Protein AF-D3IBY7-F1 (afdb_monomer_lite)

Sequence (145 aa):
MDKNFLKLIPLSLLAILIASSCAKKDSPSQTNNSVRNRVYASEAEEAKALLLSVEELRQMPKEIRIKRAAALALKNYAFYKDSVFYLNISKEDAKKLGVDEDLYEEITQEIKETNKQIKECNAKGEKVIIDTTEVDNINCKKKHG

Radius of gyration: 16.76 Å; chains: 1; bounding box: 33×29×54 Å

pLDDT: mean 71.95, std 22.12, range [27.05, 94.56]

Structure (mmCIF, N/CA/C/O backbone):
data_AF-D3IBY7-F1
#
_entry.id   AF-D3IBY7-F1
#
loop_
_atom_site.group_PDB
_atom_site.id
_atom_site.type_symbol
_atom_site.label_atom_id
_atom_site.label_alt_id
_atom_site.label_comp_id
_atom_site.label_asym_id
_atom_site.label_entity_id
_atom_site.label_seq_id
_atom_site.pdbx_PDB_ins_code
_atom_site.Cartn_x
_atom_site.Cartn_y
_atom_site.Cartn_z
_atom_site.occupancy
_atom_site.B_iso_or_equiv
_atom_site.auth_seq_id
_atom_site.auth_comp_id
_atom_site.auth_asym_id
_atom_site.auth_atom_id
_atom_site.pdbx_PDB_model_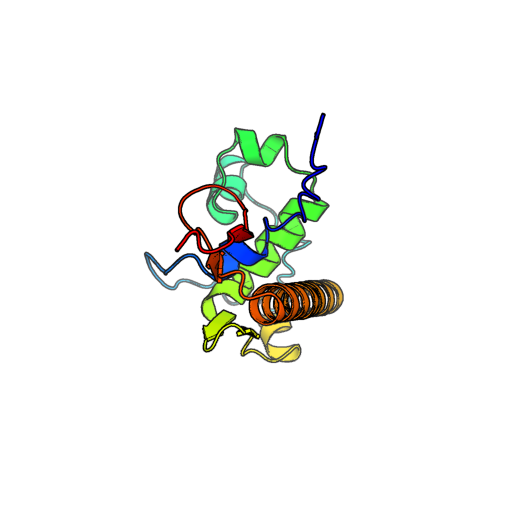num
ATOM 1 N N . MET A 1 1 ? 19.075 -0.317 31.583 1.00 35.56 1 MET A N 1
ATOM 2 C CA . MET A 1 1 ? 17.906 -1.209 31.435 1.00 35.56 1 MET A CA 1
ATOM 3 C C . MET A 1 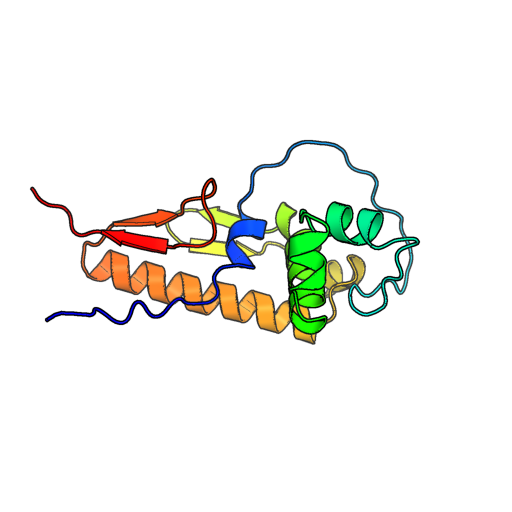1 ? 16.728 -0.264 31.573 1.00 35.56 1 MET A C 1
ATOM 5 O O . MET A 1 1 ? 16.701 0.439 32.564 1.00 35.56 1 MET A O 1
ATOM 9 N N . ASP A 1 2 ? 15.981 0.066 30.525 1.00 27.09 2 ASP A N 1
ATOM 10 C CA . ASP A 1 2 ? 15.317 -0.849 29.600 1.00 27.09 2 ASP A CA 1
ATOM 11 C C . ASP A 1 2 ? 15.545 -0.456 28.139 1.00 27.09 2 ASP A C 1
ATOM 13 O O . ASP A 1 2 ? 15.188 0.630 27.686 1.00 27.09 2 ASP A O 1
ATOM 17 N N . LYS A 1 3 ? 16.167 -1.362 27.380 1.00 28.98 3 LYS A N 1
ATOM 18 C CA . LYS A 1 3 ? 16.159 -1.284 25.921 1.00 28.98 3 LYS A CA 1
ATOM 19 C C . LYS A 1 3 ? 14.801 -1.817 25.497 1.00 28.98 3 LYS A C 1
ATOM 21 O O . LYS A 1 3 ? 14.666 -3.009 25.230 1.00 28.98 3 LYS A O 1
ATOM 26 N N . ASN A 1 4 ? 13.794 -0.948 25.513 1.00 31.66 4 ASN A N 1
ATOM 27 C CA . ASN A 1 4 ? 12.530 -1.237 24.860 1.00 31.66 4 ASN A CA 1
ATOM 28 C C . ASN A 1 4 ? 12.874 -1.493 23.397 1.00 31.66 4 ASN A C 1
ATOM 30 O O . ASN A 1 4 ? 13.189 -0.565 22.655 1.00 31.66 4 ASN A O 1
ATOM 34 N N . PHE A 1 5 ? 12.907 -2.772 23.028 1.00 31.14 5 PHE A N 1
ATOM 35 C CA . PHE A 1 5 ? 12.899 -3.221 21.650 1.00 31.14 5 PHE A CA 1
ATOM 36 C C . PHE A 1 5 ? 11.630 -2.633 21.038 1.00 31.14 5 PHE A C 1
ATOM 38 O O . PHE A 1 5 ? 10.554 -3.229 21.104 1.00 31.14 5 PHE A O 1
ATOM 45 N N . LEU A 1 6 ? 11.752 -1.416 20.502 1.00 29.58 6 LEU A N 1
ATOM 46 C CA . LEU A 1 6 ? 10.832 -0.902 19.516 1.00 29.58 6 LEU A CA 1
ATOM 47 C C . LEU A 1 6 ? 10.815 -1.969 18.434 1.00 29.58 6 LEU A C 1
ATOM 49 O O . LEU A 1 6 ? 11.788 -2.149 17.701 1.00 29.58 6 LEU A O 1
ATOM 53 N N . LYS A 1 7 ? 9.722 -2.726 18.374 1.00 27.05 7 LYS A N 1
ATOM 54 C CA . LYS A 1 7 ? 9.353 -3.393 17.139 1.00 27.05 7 LYS A CA 1
ATOM 55 C C . LYS A 1 7 ? 9.127 -2.255 16.149 1.00 27.05 7 LYS A C 1
ATOM 57 O O . LYS A 1 7 ? 8.042 -1.686 16.116 1.00 27.05 7 LYS A O 1
ATOM 62 N N . LEU A 1 8 ? 10.185 -1.872 15.431 1.00 32.66 8 LEU A N 1
ATOM 63 C CA . LEU A 1 8 ? 10.093 -1.116 14.191 1.00 32.66 8 LEU A CA 1
ATOM 64 C C . LEU A 1 8 ? 9.265 -2.000 13.263 1.00 32.66 8 LEU A C 1
ATOM 66 O O . LEU A 1 8 ? 9.767 -2.931 12.637 1.00 32.66 8 LEU A O 1
ATOM 70 N N . ILE A 1 9 ? 7.958 -1.789 13.281 1.00 39.12 9 ILE A N 1
ATOM 71 C CA . ILE A 1 9 ? 7.087 -2.334 12.257 1.00 39.12 9 ILE A CA 1
ATOM 72 C C . ILE A 1 9 ? 7.469 -1.548 11.003 1.00 39.12 9 ILE A C 1
ATOM 74 O O . ILE A 1 9 ? 7.531 -0.321 11.093 1.00 39.12 9 ILE A O 1
ATOM 78 N N . PRO A 1 10 ? 7.801 -2.203 9.878 1.00 39.41 10 PRO A N 1
ATOM 79 C CA . PRO A 1 10 ? 8.175 -1.518 8.649 1.00 39.41 10 PRO A CA 1
ATOM 80 C C . PRO A 1 10 ? 6.942 -0.778 8.109 1.00 39.41 10 PRO A C 1
ATOM 82 O O . PRO A 1 10 ? 6.207 -1.272 7.267 1.00 39.41 10 PRO A O 1
ATOM 85 N N . LEU A 1 11 ? 6.698 0.410 8.660 1.00 49.25 11 LEU A N 1
ATOM 86 C CA . LEU A 1 11 ? 5.567 1.305 8.415 1.00 49.25 11 LEU A CA 1
ATOM 87 C C . LEU A 1 11 ? 5.744 2.134 7.131 1.00 49.25 11 LEU A C 1
ATOM 89 O O . LEU A 1 11 ? 4.924 3.006 6.836 1.00 49.25 11 LEU A O 1
ATOM 93 N N . SER A 1 12 ? 6.780 1.824 6.345 1.00 53.66 12 SER A N 1
ATOM 94 C CA . SER A 1 12 ? 7.234 2.598 5.185 1.00 53.66 12 SER A CA 1
ATOM 95 C C . SER A 1 12 ? 6.260 2.638 4.012 1.00 53.66 12 SER A C 1
ATOM 97 O O . SER A 1 12 ? 6.404 3.478 3.124 1.00 53.66 12 SER A O 1
ATOM 99 N N . LEU A 1 13 ? 5.247 1.767 3.996 1.00 55.59 13 LEU A N 1
ATOM 100 C CA . LEU A 1 13 ? 4.223 1.726 2.948 1.00 55.59 13 LEU A CA 1
ATOM 101 C C . LEU A 1 13 ? 2.963 2.507 3.323 1.00 55.59 13 LEU A C 1
ATOM 103 O O . LEU A 1 13 ? 2.325 3.103 2.456 1.00 55.59 13 LEU A O 1
ATOM 107 N N . LEU A 1 14 ? 2.623 2.569 4.610 1.00 58.22 14 LEU A N 1
ATOM 108 C CA . LEU A 1 14 ? 1.404 3.230 5.063 1.00 58.22 14 LEU A CA 1
ATOM 109 C C . LEU A 1 14 ? 1.566 4.753 5.122 1.00 58.22 14 LEU A C 1
ATOM 111 O O . LEU A 1 14 ? 0.632 5.474 4.788 1.00 58.22 14 LEU A O 1
ATOM 115 N N . ALA A 1 15 ? 2.759 5.256 5.458 1.00 59.44 15 ALA A N 1
ATOM 116 C CA . ALA A 1 15 ? 3.056 6.692 5.426 1.00 59.44 15 ALA A CA 1
ATOM 117 C C . ALA A 1 15 ? 2.835 7.298 4.024 1.00 59.44 15 ALA A C 1
ATOM 119 O O . ALA A 1 15 ? 2.330 8.414 3.875 1.00 59.44 15 ALA A O 1
ATOM 120 N N . ILE A 1 16 ? 3.126 6.519 2.979 1.00 62.56 16 ILE A N 1
ATOM 121 C CA . ILE A 1 16 ? 2.933 6.905 1.577 1.00 62.56 16 ILE A CA 1
ATOM 122 C C . ILE A 1 16 ? 1.459 7.157 1.263 1.00 62.56 16 ILE A C 1
ATOM 124 O O . ILE A 1 16 ? 1.143 8.109 0.545 1.00 62.56 16 ILE A O 1
ATOM 128 N N . LEU A 1 17 ? 0.567 6.333 1.818 1.00 60.50 17 LEU A N 1
ATOM 129 C CA . LEU A 1 17 ? -0.875 6.424 1.605 1.00 60.50 17 LEU A CA 1
ATOM 130 C C . LEU A 1 17 ? -1.489 7.704 2.197 1.00 60.50 17 LEU A C 1
ATOM 132 O O . LEU A 1 17 ? -2.576 8.097 1.793 1.00 60.50 17 LEU A O 1
ATOM 136 N N . ILE A 1 18 ? -0.798 8.369 3.128 1.00 56.22 18 ILE A N 1
ATOM 137 C CA . ILE A 1 18 ? -1.336 9.488 3.923 1.00 56.22 18 ILE A CA 1
ATOM 138 C C . ILE A 1 18 ? -0.735 10.833 3.494 1.00 56.22 18 ILE A C 1
ATOM 140 O O . ILE A 1 18 ? -1.280 11.889 3.814 1.00 56.22 18 ILE A O 1
ATOM 144 N N . ALA A 1 19 ? 0.374 10.831 2.747 1.00 49.28 19 ALA A N 1
ATOM 145 C CA . ALA A 1 19 ? 1.032 12.057 2.308 1.00 49.28 19 ALA A CA 1
ATOM 146 C C . ALA A 1 19 ? 0.099 12.902 1.412 1.00 49.28 19 ALA A C 1
ATOM 148 O O . ALA A 1 19 ? -0.102 12.596 0.242 1.00 49.28 19 ALA A O 1
ATOM 149 N N . SER A 1 20 ? -0.475 13.981 1.940 1.00 39.47 20 SER A N 1
ATOM 150 C CA . SER A 1 20 ? -1.383 14.872 1.204 1.00 39.47 20 SER A CA 1
ATOM 151 C C . SER A 1 20 ? -0.794 15.346 -0.139 1.00 39.47 20 SER A C 1
ATOM 153 O O . SER A 1 20 ? 0.399 15.617 -0.272 1.00 39.47 20 SER A O 1
ATOM 155 N N . SER A 1 21 ? -1.646 15.376 -1.163 1.00 36.69 21 SER A N 1
ATOM 156 C CA . SER A 1 21 ? -1.325 15.600 -2.575 1.00 36.69 21 SER A CA 1
ATOM 157 C C . SER A 1 21 ? -0.776 17.006 -2.858 1.00 36.69 21 SER A C 1
ATOM 159 O O . SER A 1 21 ? -1.503 17.989 -2.722 1.00 36.69 21 SER A O 1
ATOM 161 N N . CYS A 1 22 ? 0.426 17.079 -3.438 1.00 29.69 22 CYS A N 1
ATOM 162 C CA . CYS A 1 22 ? 0.810 18.163 -4.340 1.00 29.69 22 CYS A CA 1
ATOM 163 C C . CYS A 1 22 ? 1.063 17.607 -5.754 1.00 29.69 22 CYS A C 1
ATOM 165 O O . CYS A 1 22 ? 1.981 16.824 -5.969 1.00 29.69 22 CYS A O 1
ATOM 167 N N . ALA A 1 23 ? 0.256 18.118 -6.690 1.00 34.28 23 ALA A N 1
ATOM 168 C CA . ALA A 1 23 ? 0.428 18.198 -8.144 1.00 34.28 23 ALA A CA 1
ATOM 169 C C . ALA A 1 23 ? 0.095 16.995 -9.067 1.00 34.28 23 ALA A C 1
ATOM 171 O O . ALA A 1 23 ? 0.792 15.992 -9.136 1.00 34.28 23 ALA A O 1
ATOM 172 N N . LYS A 1 24 ? -0.934 17.292 -9.882 1.00 32.91 24 LYS A N 1
ATOM 173 C CA . LYS A 1 24 ? -1.221 16.994 -11.301 1.00 32.91 24 LYS A CA 1
ATOM 174 C C . LYS A 1 24 ? -1.308 15.537 -11.775 1.00 32.91 24 LYS A C 1
ATOM 176 O O . LYS A 1 24 ? -0.346 14.783 -11.824 1.00 32.91 24 LYS A O 1
ATOM 181 N N . LYS A 1 25 ? -2.531 15.235 -12.227 1.00 43.00 25 LYS A N 1
ATOM 182 C CA . LYS A 1 25 ? -2.941 14.080 -13.019 1.00 43.00 25 LYS A CA 1
ATOM 183 C C . LYS A 1 25 ? -2.256 14.128 -14.381 1.00 43.00 25 LYS A C 1
ATOM 185 O O . LYS A 1 25 ? -2.581 15.010 -15.159 1.00 43.00 25 LYS A O 1
ATOM 190 N N . ASP A 1 26 ? -1.416 13.143 -14.648 1.00 36.41 26 ASP A N 1
ATOM 191 C CA . ASP A 1 26 ? -1.276 12.530 -15.966 1.00 36.41 26 ASP A CA 1
ATOM 192 C C . ASP A 1 26 ? -0.958 11.054 -15.717 1.00 36.41 26 ASP A C 1
ATOM 194 O O . ASP A 1 26 ? 0.142 10.687 -15.308 1.00 36.41 26 ASP A O 1
ATOM 198 N N . SER A 1 27 ? -1.968 10.197 -15.859 1.00 42.62 27 SER A N 1
ATOM 199 C CA . SER A 1 27 ? -1.796 8.746 -15.784 1.00 42.62 27 SER A CA 1
ATOM 200 C C . SER A 1 27 ? -1.863 8.205 -17.208 1.00 42.62 27 SER A C 1
ATOM 202 O O . SER A 1 27 ? -2.937 8.267 -17.809 1.00 42.62 27 SER A O 1
ATOM 204 N N . PRO A 1 28 ? -0.761 7.695 -17.784 1.00 38.25 28 PRO A N 1
ATOM 205 C CA . PRO A 1 28 ? -0.831 7.045 -19.081 1.00 38.25 28 PRO A CA 1
ATOM 206 C C . PRO A 1 28 ? -1.681 5.775 -18.961 1.00 38.25 28 PRO A C 1
ATOM 208 O O . PRO A 1 28 ? -1.394 4.885 -18.158 1.00 38.25 28 PRO A O 1
ATOM 211 N N . SER A 1 29 ? -2.745 5.697 -19.763 1.00 42.00 29 SER A N 1
ATOM 212 C CA . SER A 1 29 ? -3.523 4.475 -19.931 1.00 42.00 29 SER A CA 1
ATOM 213 C C . SER A 1 29 ? -2.693 3.469 -20.726 1.00 42.00 29 SER A C 1
ATOM 215 O O . SER A 1 29 ? -2.457 3.670 -21.917 1.00 42.00 29 SER A O 1
ATOM 217 N N . GLN A 1 30 ? -2.272 2.376 -20.101 1.00 43.34 30 GLN A N 1
ATOM 218 C CA . GLN A 1 30 ? -1.810 1.195 -20.823 1.00 43.34 30 GLN A CA 1
ATOM 219 C C . GLN A 1 30 ? -2.371 -0.048 -20.148 1.00 43.34 30 GLN A C 1
ATOM 221 O O . GLN A 1 30 ? -2.085 -0.341 -18.996 1.00 43.34 30 GLN A O 1
ATOM 226 N N . THR A 1 31 ? -3.198 -0.783 -20.877 1.00 44.44 31 THR A N 1
ATOM 227 C CA . THR A 1 31 ? -3.650 -2.121 -20.507 1.00 44.44 31 THR A CA 1
ATOM 228 C C . THR A 1 31 ? -2.440 -3.062 -20.503 1.00 44.44 31 THR A C 1
ATOM 230 O O . THR A 1 31 ? -1.851 -3.281 -21.559 1.00 44.44 31 THR A O 1
ATOM 233 N N . ASN A 1 32 ? -2.100 -3.593 -19.317 1.00 55.81 32 ASN A N 1
ATOM 234 C CA . ASN A 1 32 ? -0.960 -4.470 -18.960 1.00 55.81 32 ASN A CA 1
ATOM 235 C C . ASN A 1 32 ? 0.299 -3.765 -18.408 1.00 55.81 32 ASN A C 1
ATOM 237 O O . ASN A 1 32 ? 1.419 -4.063 -18.812 1.00 55.81 32 ASN A O 1
ATOM 241 N N . ASN A 1 33 ? 0.139 -2.861 -17.443 1.00 75.69 33 ASN A N 1
ATOM 242 C CA . ASN A 1 33 ? 1.219 -2.069 -16.842 1.00 75.69 33 ASN A CA 1
ATOM 243 C C . ASN A 1 33 ? 1.433 -2.368 -15.342 1.00 75.69 33 ASN A C 1
ATOM 245 O O . ASN A 1 33 ? 1.456 -1.444 -14.524 1.00 75.69 33 ASN A O 1
ATOM 249 N N . SER A 1 34 ? 1.614 -3.649 -14.980 1.00 88.31 34 SER A N 1
ATOM 250 C CA . SER A 1 34 ? 1.961 -4.036 -13.599 1.00 88.31 34 SER A CA 1
ATOM 251 C C . SER A 1 34 ? 3.160 -3.231 -13.088 1.00 88.31 34 SER A C 1
ATOM 253 O O . SER A 1 34 ? 4.176 -3.092 -13.778 1.00 88.31 34 SER A O 1
ATOM 255 N N . VAL A 1 35 ? 3.068 -2.738 -11.851 1.00 89.31 35 VAL A N 1
ATOM 256 C CA . VAL A 1 35 ? 4.165 -2.045 -11.161 1.00 89.31 35 VAL A CA 1
ATOM 257 C C . VAL A 1 35 ? 5.423 -2.911 -11.053 1.00 89.31 35 VAL A C 1
ATOM 259 O O . VAL A 1 35 ? 6.524 -2.367 -11.025 1.00 89.31 35 VAL A O 1
ATOM 262 N N . ARG A 1 36 ? 5.287 -4.246 -11.062 1.00 90.50 36 ARG A N 1
ATOM 263 C CA . ARG A 1 36 ? 6.403 -5.206 -11.022 1.00 90.50 36 ARG A CA 1
ATOM 264 C C . ARG A 1 36 ? 7.238 -5.193 -12.305 1.00 90.50 36 ARG A C 1
ATOM 266 O O . ARG A 1 36 ? 8.436 -5.474 -12.255 1.00 90.50 36 ARG A O 1
ATOM 273 N N . ASN A 1 37 ? 6.614 -4.840 -13.427 1.00 88.50 37 ASN A N 1
ATOM 274 C CA . ASN A 1 37 ? 7.215 -4.875 -14.760 1.00 88.50 37 ASN A CA 1
ATOM 275 C C . ASN A 1 37 ? 7.558 -3.479 -15.298 1.00 88.50 37 ASN A C 1
ATOM 277 O O . ASN A 1 37 ? 7.929 -3.353 -16.464 1.00 88.50 37 ASN A O 1
ATOM 281 N N . ARG A 1 38 ? 7.428 -2.424 -14.482 1.00 86.06 38 ARG A N 1
ATOM 282 C CA . ARG A 1 38 ? 7.807 -1.072 -14.905 1.00 86.06 38 ARG A CA 1
ATOM 283 C C . ARG A 1 38 ? 9.307 -1.001 -15.163 1.00 86.06 38 ARG A C 1
ATOM 285 O O . ARG A 1 38 ? 10.115 -1.374 -14.316 1.00 86.06 38 ARG A O 1
ATOM 292 N N . VAL A 1 39 ? 9.649 -0.484 -16.336 1.00 86.94 39 VAL A N 1
ATOM 293 C CA . VAL A 1 39 ? 11.017 -0.171 -16.739 1.00 86.94 39 VAL A CA 1
ATOM 294 C C . VAL A 1 39 ? 11.130 1.345 -16.800 1.00 86.94 39 VAL A C 1
ATOM 296 O O . VAL A 1 39 ? 10.317 1.996 -17.451 1.00 86.94 39 VAL A O 1
ATOM 299 N N . TYR A 1 40 ? 12.123 1.890 -16.106 1.00 87.50 40 TYR A N 1
ATOM 300 C CA . TYR A 1 40 ? 12.439 3.316 -16.106 1.00 87.50 40 TYR A CA 1
ATOM 301 C C . TYR A 1 40 ? 13.648 3.566 -17.008 1.00 87.50 40 TYR A C 1
ATOM 303 O O . TYR A 1 40 ? 14.516 2.699 -17.126 1.00 87.50 40 TYR A O 1
ATOM 311 N N . ALA A 1 41 ? 13.735 4.742 -17.631 1.00 88.44 41 ALA A N 1
ATOM 312 C CA . ALA A 1 41 ? 14.864 5.075 -18.497 1.00 88.44 41 ALA A CA 1
ATOM 313 C C . ALA A 1 41 ? 16.152 5.348 -17.699 1.00 88.44 41 ALA A C 1
ATOM 315 O 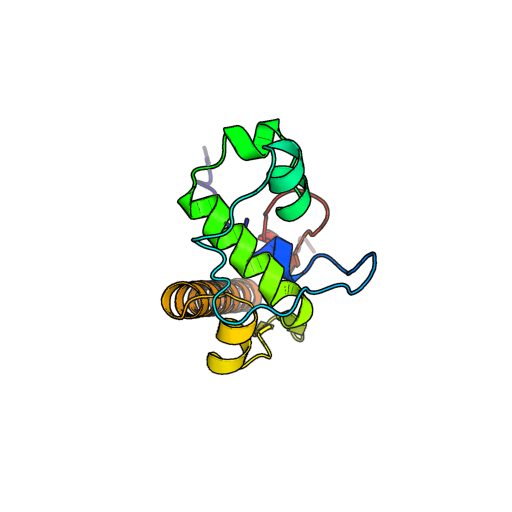O . ALA A 1 41 ? 17.247 5.304 -18.256 1.00 88.44 41 ALA A O 1
ATOM 316 N N . SER A 1 42 ? 16.038 5.640 -16.397 1.00 93.00 42 SER A N 1
ATOM 317 C CA . SER A 1 42 ? 17.177 5.859 -15.499 1.00 93.00 42 SER A CA 1
ATOM 318 C C . SER A 1 42 ? 16.817 5.638 -14.024 1.00 93.00 42 SER A C 1
ATOM 320 O O . SER A 1 42 ? 15.649 5.722 -13.643 1.00 93.00 42 SER A O 1
ATOM 322 N N . GLU A 1 43 ? 17.833 5.455 -13.172 1.00 92.31 43 GLU A N 1
ATOM 323 C CA . GLU A 1 43 ? 17.664 5.415 -11.707 1.00 92.31 43 GLU A CA 1
ATOM 324 C C . GLU A 1 43 ? 17.052 6.713 -11.157 1.00 92.31 43 GLU A C 1
ATOM 326 O O . GLU A 1 43 ? 16.271 6.683 -10.212 1.00 92.31 43 GLU A O 1
ATOM 331 N N . ALA A 1 44 ? 17.370 7.865 -11.758 1.00 92.12 44 ALA A N 1
ATOM 332 C CA . ALA A 1 44 ? 16.810 9.152 -11.348 1.00 92.12 44 ALA A CA 1
ATOM 333 C C . ALA A 1 44 ? 15.299 9.236 -11.617 1.00 92.12 44 ALA A C 1
ATOM 335 O O . ALA A 1 44 ? 14.551 9.802 -10.819 1.00 92.12 44 ALA A O 1
ATOM 336 N N . GLU A 1 45 ? 14.844 8.659 -12.730 1.00 91.25 45 GLU A N 1
ATOM 337 C CA . GLU A 1 45 ? 13.423 8.583 -13.061 1.00 91.25 45 GLU A CA 1
ATOM 338 C C . GLU A 1 45 ? 12.680 7.622 -12.126 1.00 91.25 45 GLU A C 1
ATOM 340 O O . GLU A 1 45 ? 11.617 7.976 -11.615 1.00 91.25 45 GLU A O 1
ATOM 345 N N . GLU A 1 46 ? 13.261 6.453 -11.839 1.00 90.12 46 GLU A N 1
ATOM 346 C CA . GLU A 1 46 ? 12.701 5.500 -10.875 1.00 90.12 46 GLU A CA 1
ATOM 347 C C . GLU A 1 46 ? 12.605 6.115 -9.470 1.00 90.12 46 GLU A C 1
ATOM 349 O O . GLU A 1 46 ? 11.543 6.073 -8.848 1.00 90.12 46 GLU A O 1
ATOM 354 N N . ALA A 1 47 ? 13.677 6.748 -8.985 1.00 84.94 47 ALA A N 1
ATOM 355 C CA . ALA A 1 47 ? 13.707 7.394 -7.674 1.00 84.94 47 ALA A CA 1
ATOM 356 C C . ALA A 1 47 ? 12.618 8.471 -7.564 1.00 84.94 47 ALA A C 1
ATOM 358 O O . ALA A 1 47 ? 11.845 8.492 -6.605 1.00 84.94 47 ALA A O 1
ATOM 359 N N . LYS A 1 48 ? 12.476 9.306 -8.602 1.00 85.75 48 LYS A N 1
ATOM 360 C CA . LYS A 1 48 ? 11.412 10.312 -8.678 1.00 85.75 48 LYS A CA 1
ATOM 361 C C . LYS A 1 48 ? 10.020 9.676 -8.659 1.00 85.75 48 LYS A C 1
ATOM 363 O O . LYS A 1 48 ? 9.154 10.155 -7.930 1.00 85.75 48 LYS A O 1
ATOM 368 N N . ALA A 1 49 ? 9.799 8.612 -9.432 1.00 86.06 49 ALA A N 1
ATOM 369 C CA . ALA A 1 49 ? 8.519 7.908 -9.475 1.00 86.06 49 ALA A CA 1
ATOM 370 C C . ALA A 1 49 ? 8.154 7.274 -8.124 1.00 86.06 49 ALA A C 1
ATOM 372 O O . ALA A 1 49 ? 6.974 7.199 -7.787 1.00 86.06 49 ALA A O 1
ATOM 373 N N . LEU A 1 50 ? 9.155 6.857 -7.344 1.00 85.19 50 LEU A N 1
ATOM 374 C CA . LEU A 1 50 ? 8.983 6.260 -6.021 1.00 85.19 50 LEU A CA 1
ATOM 375 C C . LEU A 1 50 ? 9.029 7.269 -4.866 1.00 85.19 50 LEU A C 1
ATOM 377 O O . LEU A 1 50 ? 8.929 6.856 -3.709 1.00 85.19 50 LEU A O 1
ATOM 381 N N . LEU A 1 51 ? 9.143 8.571 -5.150 1.00 86.06 51 LEU A N 1
ATOM 382 C CA . LEU A 1 51 ? 9.334 9.619 -4.141 1.00 86.06 51 LEU A CA 1
ATOM 383 C C . LEU A 1 51 ? 10.505 9.285 -3.199 1.00 86.06 51 LEU A C 1
ATOM 385 O O . LEU A 1 51 ? 10.337 9.210 -1.981 1.00 86.06 51 LEU A O 1
ATOM 389 N N . LEU A 1 52 ? 11.664 9.007 -3.793 1.00 82.94 52 LEU A N 1
ATOM 390 C CA . LEU A 1 52 ? 12.930 8.691 -3.135 1.00 82.94 52 LEU A CA 1
ATOM 391 C C . LEU A 1 52 ? 14.058 9.537 -3.737 1.00 82.94 52 LEU A C 1
ATOM 393 O O . LEU A 1 52 ? 13.978 10.003 -4.876 1.00 82.94 52 LEU A O 1
ATOM 397 N N . SER A 1 53 ? 15.147 9.679 -2.993 1.00 84.81 53 SER A N 1
ATOM 398 C CA . SER A 1 53 ? 16.453 10.003 -3.559 1.00 84.81 53 SER A CA 1
ATOM 399 C C . SER A 1 53 ? 17.048 8.792 -4.289 1.00 84.81 53 SER A C 1
ATO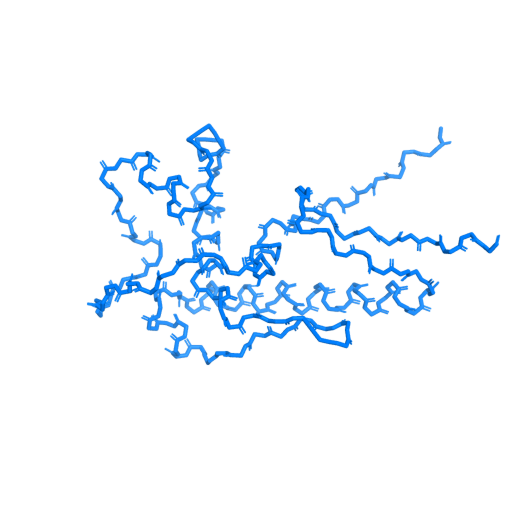M 401 O O . SER A 1 53 ? 16.681 7.641 -4.047 1.00 84.81 53 SER A O 1
ATOM 403 N N . VAL A 1 54 ? 18.006 9.041 -5.187 1.00 89.31 54 VAL A N 1
ATOM 404 C CA . VAL A 1 54 ? 18.736 7.964 -5.884 1.00 89.31 54 VAL A CA 1
ATOM 405 C C . VAL A 1 54 ? 19.508 7.084 -4.895 1.00 89.31 54 VAL A C 1
ATOM 407 O O . VAL A 1 54 ? 19.600 5.877 -5.093 1.00 89.31 54 VAL A O 1
ATOM 410 N N . GLU A 1 55 ? 20.023 7.667 -3.811 1.00 89.75 55 GLU A N 1
ATOM 411 C CA . GLU A 1 55 ? 20.742 6.920 -2.776 1.00 89.75 55 GLU A CA 1
ATOM 412 C C . GLU A 1 55 ? 19.807 5.964 -2.023 1.00 89.75 55 GLU A C 1
ATOM 414 O O . GLU A 1 55 ? 20.098 4.774 -1.917 1.00 89.75 55 GLU A O 1
ATOM 419 N N . GLU A 1 56 ? 18.635 6.441 -1.588 1.00 83.81 56 GLU A N 1
ATOM 420 C CA . GLU A 1 56 ? 17.621 5.585 -0.956 1.00 83.81 56 GLU A CA 1
ATOM 421 C C . GLU A 1 56 ? 17.140 4.484 -1.905 1.00 83.81 56 GLU A C 1
ATOM 423 O O . GLU A 1 56 ? 16.959 3.342 -1.484 1.00 83.81 56 GLU A O 1
ATOM 428 N N . LEU A 1 57 ? 16.968 4.800 -3.195 1.00 85.44 57 LEU A N 1
ATOM 429 C CA . LEU A 1 57 ? 16.587 3.819 -4.207 1.00 85.44 57 LEU A CA 1
ATOM 430 C C . LEU A 1 57 ? 17.613 2.681 -4.307 1.00 85.44 57 LEU A C 1
ATOM 432 O O . LEU A 1 57 ? 17.225 1.513 -4.338 1.00 85.44 57 LEU A O 1
ATOM 436 N N . ARG A 1 58 ? 18.911 3.007 -4.347 1.00 88.44 58 ARG A N 1
ATOM 437 C CA . ARG A 1 58 ? 20.002 2.024 -4.472 1.00 88.44 58 ARG A CA 1
ATOM 438 C C . ARG A 1 58 ? 20.114 1.101 -3.266 1.00 88.44 58 ARG A C 1
ATOM 440 O O . ARG A 1 58 ? 20.473 -0.063 -3.421 1.00 88.44 58 ARG A O 1
ATOM 447 N N . GLN A 1 59 ? 19.791 1.608 -2.081 1.00 90.00 59 GLN A N 1
ATOM 448 C CA . GLN A 1 59 ? 19.784 0.827 -0.845 1.00 90.00 59 GLN A CA 1
ATOM 449 C C . GLN A 1 59 ? 18.500 -0.006 -0.681 1.00 90.00 59 GLN A C 1
ATOM 451 O O . GLN A 1 59 ? 18.439 -0.882 0.183 1.00 90.00 59 GLN A O 1
ATOM 456 N N . MET A 1 60 ? 17.475 0.233 -1.507 1.00 83.12 60 MET A N 1
ATOM 457 C CA . MET A 1 60 ? 16.172 -0.415 -1.395 1.00 83.12 60 MET A CA 1
ATOM 458 C C . MET A 1 60 ? 16.075 -1.688 -2.262 1.00 83.12 60 MET A C 1
ATOM 460 O O . MET A 1 60 ? 16.169 -1.622 -3.496 1.00 83.12 60 MET A O 1
ATOM 464 N N . PRO A 1 61 ? 15.793 -2.863 -1.661 1.00 88.62 61 PRO A N 1
ATOM 465 C CA . PRO A 1 61 ? 15.551 -4.094 -2.412 1.00 88.62 61 PRO A CA 1
ATOM 466 C C . PRO A 1 61 ? 14.412 -3.938 -3.423 1.00 88.62 61 PRO A C 1
ATOM 468 O O . PRO A 1 61 ? 13.458 -3.187 -3.199 1.00 88.62 61 PRO A O 1
ATOM 471 N N . LYS A 1 62 ? 14.489 -4.666 -4.542 1.00 88.00 62 LYS A N 1
ATOM 472 C CA . LYS A 1 62 ? 13.504 -4.571 -5.633 1.00 88.00 62 LYS A CA 1
ATOM 473 C C . LYS A 1 62 ? 12.082 -4.849 -5.144 1.00 88.00 62 LYS A C 1
ATOM 475 O O . LYS A 1 62 ? 11.149 -4.159 -5.537 1.00 88.00 62 LYS A O 1
ATOM 480 N N . GLU A 1 63 ? 11.920 -5.811 -4.250 1.00 86.50 63 GLU A N 1
ATOM 481 C CA . GLU A 1 63 ? 10.640 -6.208 -3.668 1.00 86.50 63 GLU A CA 1
ATOM 482 C C . GLU A 1 63 ? 10.007 -5.049 -2.888 1.00 86.50 63 GLU A C 1
ATOM 484 O O . GLU A 1 63 ? 8.814 -4.785 -3.028 1.00 86.50 63 GLU A O 1
ATOM 489 N N . ILE A 1 64 ? 10.811 -4.299 -2.130 1.00 84.19 64 ILE A N 1
ATOM 490 C CA . ILE A 1 64 ? 10.345 -3.125 -1.382 1.00 84.19 64 ILE A CA 1
ATOM 491 C C . ILE A 1 64 ? 9.990 -1.981 -2.339 1.00 84.19 64 ILE A C 1
ATOM 493 O O . ILE A 1 64 ? 8.964 -1.328 -2.154 1.00 84.19 64 ILE A O 1
ATOM 497 N N . ARG A 1 65 ? 10.765 -1.789 -3.415 1.00 86.88 65 ARG A N 1
ATOM 498 C CA . ARG A 1 65 ? 10.451 -0.814 -4.476 1.00 86.88 65 ARG A CA 1
ATOM 499 C C . ARG A 1 65 ? 9.116 -1.116 -5.163 1.00 86.88 65 ARG A C 1
ATOM 501 O O . ARG A 1 65 ? 8.329 -0.201 -5.392 1.00 86.88 65 ARG A O 1
ATOM 508 N N . ILE A 1 66 ? 8.823 -2.391 -5.430 1.00 90.31 66 ILE A N 1
ATOM 509 C CA . ILE A 1 66 ? 7.548 -2.835 -6.019 1.00 90.31 66 ILE A CA 1
ATOM 510 C C . ILE A 1 66 ? 6.377 -2.529 -5.080 1.00 90.31 66 ILE A C 1
ATOM 512 O O . ILE A 1 66 ? 5.382 -1.946 -5.515 1.00 90.31 66 ILE A O 1
ATOM 516 N N . LYS A 1 67 ? 6.499 -2.862 -3.789 1.00 87.25 67 LYS A N 1
ATOM 517 C CA . LYS A 1 67 ? 5.458 -2.538 -2.801 1.00 87.25 67 LYS A CA 1
ATOM 518 C C . LYS A 1 67 ? 5.249 -1.032 -2.675 1.00 87.25 67 LYS A C 1
ATOM 520 O O . LYS A 1 67 ? 4.114 -0.566 -2.653 1.00 87.25 67 LYS A O 1
ATOM 525 N N . ARG A 1 68 ? 6.339 -0.259 -2.676 1.00 87.38 68 ARG A N 1
ATOM 526 C CA . ARG A 1 68 ? 6.304 1.208 -2.656 1.00 87.38 68 ARG A CA 1
ATOM 527 C C . ARG A 1 68 ? 5.568 1.773 -3.870 1.00 87.38 68 ARG A C 1
ATOM 529 O O . ARG A 1 68 ? 4.719 2.647 -3.714 1.00 87.38 68 ARG A O 1
ATOM 536 N N . ALA A 1 69 ? 5.832 1.238 -5.061 1.00 90.00 69 ALA A N 1
ATOM 537 C CA . ALA A 1 69 ? 5.123 1.608 -6.283 1.00 90.00 69 ALA A CA 1
ATOM 538 C C . ALA A 1 69 ? 3.619 1.294 -6.203 1.00 90.00 69 ALA A C 1
ATOM 540 O O . ALA A 1 69 ? 2.798 2.118 -6.606 1.00 90.00 69 ALA A O 1
ATOM 541 N N . ALA A 1 70 ? 3.254 0.127 -5.661 1.00 90.81 70 ALA A N 1
ATOM 542 C CA . ALA A 1 70 ? 1.860 -0.256 -5.453 1.00 90.81 70 ALA A CA 1
ATOM 543 C C . ALA A 1 70 ? 1.155 0.671 -4.448 1.00 90.81 70 ALA A C 1
ATOM 545 O O . ALA A 1 70 ? 0.078 1.188 -4.743 1.00 90.81 70 ALA A O 1
ATOM 546 N N . ALA A 1 71 ? 1.785 0.968 -3.308 1.00 88.19 71 ALA A N 1
ATOM 547 C CA . ALA A 1 71 ? 1.258 1.916 -2.328 1.00 88.19 71 ALA A CA 1
ATOM 548 C C . ALA A 1 71 ? 1.068 3.316 -2.942 1.00 88.19 71 ALA A C 1
ATOM 550 O O . ALA A 1 71 ? 0.019 3.932 -2.770 1.00 88.19 71 ALA A O 1
ATOM 551 N N . LEU A 1 72 ? 2.027 3.798 -3.739 1.00 87.44 72 LEU A N 1
ATOM 552 C CA . LEU A 1 72 ? 1.907 5.075 -4.453 1.00 87.44 72 LEU A CA 1
ATOM 553 C C . LEU A 1 72 ? 0.754 5.089 -5.461 1.00 87.44 72 LEU A C 1
ATOM 555 O O . LEU A 1 72 ? 0.058 6.098 -5.568 1.00 87.44 72 LEU A O 1
ATOM 559 N N . ALA A 1 73 ? 0.524 3.984 -6.173 1.00 90.00 73 ALA A N 1
ATOM 560 C CA . ALA A 1 73 ? -0.605 3.862 -7.093 1.00 90.00 73 ALA A CA 1
ATOM 561 C C . ALA A 1 73 ? -1.956 3.932 -6.357 1.00 90.00 73 ALA A C 1
ATOM 563 O O . ALA A 1 73 ? -2.910 4.524 -6.863 1.00 90.00 73 ALA A O 1
ATOM 564 N N . LEU A 1 74 ? -2.026 3.378 -5.143 1.00 89.81 74 LEU A N 1
ATOM 565 C CA . LEU A 1 74 ? -3.238 3.333 -4.319 1.00 89.81 74 LEU A CA 1
ATOM 566 C C . LEU A 1 74 ? -3.432 4.556 -3.417 1.00 89.81 74 LEU A C 1
ATOM 568 O O . LEU A 1 74 ? -4.515 4.740 -2.866 1.00 89.81 74 LEU A O 1
ATOM 572 N N . LYS A 1 75 ? -2.421 5.414 -3.293 1.00 86.25 75 LYS A N 1
ATOM 573 C CA . LYS A 1 75 ? -2.387 6.564 -2.383 1.00 86.25 75 LYS A CA 1
ATOM 574 C C . LYS A 1 75 ? -3.645 7.433 -2.413 1.00 86.25 75 LYS A C 1
ATOM 576 O O . LYS A 1 75 ? -4.164 7.791 -1.367 1.00 86.25 75 LYS A O 1
ATOM 581 N N . ASN A 1 76 ? -4.172 7.739 -3.597 1.00 85.81 76 ASN A N 1
ATOM 582 C CA . ASN A 1 76 ? -5.352 8.606 -3.737 1.00 85.81 76 ASN A CA 1
ATOM 583 C C . ASN A 1 76 ? -6.678 7.933 -3.335 1.00 85.81 76 ASN A C 1
ATOM 585 O O . ASN A 1 76 ? -7.713 8.594 -3.301 1.00 85.81 76 ASN A O 1
ATOM 589 N N . TYR A 1 77 ? -6.653 6.630 -3.059 1.00 89.56 77 TYR A N 1
ATOM 590 C CA . TYR A 1 77 ? -7.803 5.836 -2.633 1.00 89.56 77 TYR A CA 1
ATOM 591 C C . TYR A 1 77 ? -7.729 5.472 -1.152 1.00 89.56 77 TYR A C 1
ATOM 593 O O . TYR A 1 77 ? -8.689 4.930 -0.606 1.00 89.56 77 TYR A O 1
ATOM 601 N N . ALA A 1 78 ? -6.606 5.762 -0.497 1.00 86.56 78 ALA A N 1
ATOM 602 C CA . ALA A 1 78 ? -6.434 5.536 0.920 1.00 86.56 78 ALA A CA 1
ATOM 603 C C . ALA A 1 78 ? -6.784 6.795 1.718 1.00 86.56 78 ALA A C 1
ATOM 605 O O . ALA A 1 78 ? -6.452 7.915 1.331 1.00 86.56 78 ALA A O 1
ATOM 606 N N . PHE A 1 79 ? -7.465 6.618 2.846 1.00 83.12 79 PHE A N 1
ATOM 607 C CA . PHE A 1 79 ? -7.756 7.714 3.764 1.00 83.12 79 PHE A CA 1
ATOM 608 C C . PHE A 1 79 ? -7.820 7.230 5.207 1.00 83.12 79 PHE A C 1
ATOM 610 O O . PHE A 1 79 ? -8.097 6.065 5.490 1.00 83.12 79 PHE A O 1
ATOM 617 N N . TYR A 1 80 ? -7.580 8.156 6.129 1.00 81.44 80 TYR A N 1
ATOM 618 C CA . TYR A 1 80 ? -7.648 7.919 7.563 1.00 81.44 80 TYR A CA 1
ATOM 619 C C . TYR A 1 80 ? -8.818 8.693 8.159 1.00 81.44 80 TYR A C 1
ATOM 621 O O . TYR A 1 80 ? -8.903 9.913 8.007 1.00 81.44 80 TYR A O 1
ATOM 629 N N . LYS A 1 81 ? -9.730 7.990 8.829 1.00 82.38 81 LYS A N 1
ATOM 630 C CA . LYS A 1 81 ? -10.904 8.583 9.473 1.00 82.38 81 LYS A CA 1
ATOM 631 C C . LYS A 1 81 ? -11.242 7.810 10.744 1.00 82.38 81 LYS A C 1
ATOM 633 O O . LYS A 1 81 ? -11.180 6.587 10.747 1.00 82.38 81 LYS A O 1
ATOM 638 N N . ASP A 1 82 ? -11.598 8.519 11.813 1.00 83.94 82 ASP A N 1
ATOM 639 C CA . ASP A 1 82 ? -12.054 7.924 13.081 1.00 83.94 82 ASP A CA 1
ATOM 640 C C . ASP A 1 82 ? -11.100 6.846 13.634 1.00 83.94 82 ASP A C 1
ATOM 642 O O . ASP A 1 82 ? -11.519 5.795 14.112 1.00 83.94 82 ASP A O 1
ATOM 646 N N . SER A 1 83 ? -9.790 7.098 13.545 1.00 79.81 83 SER A N 1
ATOM 647 C CA . SER A 1 83 ? -8.739 6.154 13.951 1.00 79.81 83 SER A CA 1
ATOM 648 C C . SER A 1 83 ? -8.669 4.845 13.162 1.00 79.81 83 SER A C 1
ATOM 650 O O . SER A 1 83 ? -8.147 3.848 13.655 1.00 79.81 83 SER A O 1
ATOM 652 N N . VAL A 1 84 ? -9.153 4.852 11.922 1.00 83.12 84 VAL A N 1
ATOM 653 C CA . VAL A 1 84 ? -9.125 3.702 11.022 1.00 83.12 84 VAL A CA 1
ATOM 654 C C . VAL A 1 84 ? -8.643 4.143 9.640 1.00 83.12 84 VAL A C 1
ATOM 656 O O . VAL A 1 84 ? -9.089 5.150 9.089 1.00 83.12 84 VAL A O 1
ATOM 659 N N . PHE A 1 85 ? -7.713 3.380 9.076 1.00 84.75 85 PHE A N 1
ATOM 660 C CA . PHE A 1 85 ? -7.308 3.452 7.681 1.00 84.75 85 PHE A CA 1
ATOM 661 C C . PHE A 1 85 ? -8.272 2.672 6.798 1.00 84.75 85 PHE A C 1
ATOM 663 O O . PHE A 1 85 ? -8.614 1.524 7.086 1.00 84.75 85 PHE A O 1
ATOM 670 N N . TYR A 1 86 ? -8.647 3.286 5.686 1.00 85.81 86 TYR A N 1
ATOM 671 C CA . TYR A 1 86 ? -9.507 2.713 4.667 1.00 85.81 86 TYR A CA 1
ATOM 672 C C . TYR A 1 86 ? -8.807 2.767 3.317 1.00 85.81 86 TYR A C 1
ATOM 674 O O . TYR A 1 86 ? -8.053 3.699 3.042 1.00 85.81 86 TYR A O 1
ATOM 682 N N . LEU A 1 87 ? -9.112 1.788 2.469 1.00 90.19 87 LEU A N 1
ATOM 683 C CA . LEU A 1 87 ? -8.735 1.751 1.064 1.00 90.19 87 LEU A CA 1
ATOM 684 C C . LEU A 1 87 ? -10.025 1.638 0.244 1.00 90.19 87 LEU A C 1
ATOM 686 O O . LEU A 1 87 ? -10.716 0.626 0.310 1.00 90.19 87 LEU A O 1
ATOM 690 N N . ASN A 1 88 ? -10.384 2.703 -0.468 1.00 92.81 88 ASN A N 1
ATOM 691 C CA . ASN A 1 88 ? -11.637 2.823 -1.214 1.00 92.81 88 ASN A CA 1
ATOM 692 C C . ASN A 1 88 ? -11.409 2.657 -2.715 1.00 92.81 88 ASN A C 1
ATOM 694 O O . ASN A 1 88 ? -11.542 3.594 -3.501 1.00 92.81 88 ASN A O 1
ATOM 698 N N . ILE A 1 89 ? -11.021 1.446 -3.088 1.00 92.00 89 ILE A N 1
ATOM 699 C CA . ILE A 1 89 ? -10.871 1.000 -4.468 1.00 92.00 89 ILE A CA 1
ATOM 700 C C . ILE A 1 89 ? -11.111 -0.509 -4.503 1.00 92.00 89 ILE A C 1
ATOM 702 O O . ILE A 1 89 ? -10.790 -1.207 -3.544 1.00 92.00 89 ILE A O 1
ATOM 706 N N . SER A 1 90 ? -11.721 -1.010 -5.576 1.00 94.56 90 SER A N 1
ATOM 707 C CA . SER A 1 90 ? -11.892 -2.450 -5.774 1.00 94.56 90 SER A CA 1
ATOM 708 C C . SER A 1 90 ? -10.569 -3.103 -6.186 1.00 94.56 90 SER A C 1
ATOM 710 O O . SER A 1 90 ? -9.668 -2.444 -6.710 1.00 94.56 90 SER A O 1
ATOM 712 N N . LYS A 1 91 ? -10.454 -4.419 -6.003 1.00 93.94 91 LYS A N 1
ATOM 713 C CA . LYS A 1 91 ? -9.301 -5.188 -6.491 1.00 93.94 91 LYS A CA 1
ATOM 714 C C . LYS A 1 91 ? -9.167 -5.062 -8.017 1.00 93.94 91 LYS A C 1
ATOM 716 O O . LYS A 1 91 ? -8.069 -4.898 -8.545 1.00 93.94 91 LYS A O 1
ATOM 721 N N . GLU A 1 92 ? -10.291 -5.079 -8.727 1.00 93.00 92 GLU A N 1
ATOM 722 C CA . GLU A 1 92 ? -10.363 -4.962 -10.183 1.00 93.00 92 GLU A CA 1
ATOM 723 C C . GLU A 1 92 ? -9.894 -3.586 -10.666 1.00 93.00 92 GLU A C 1
ATOM 725 O O . GLU A 1 92 ? -9.190 -3.489 -11.672 1.00 93.00 92 GLU A O 1
ATOM 730 N N . ASP A 1 93 ? -10.249 -2.517 -9.951 1.00 92.06 93 ASP A N 1
ATOM 731 C CA . ASP A 1 93 ? -9.795 -1.165 -10.274 1.00 9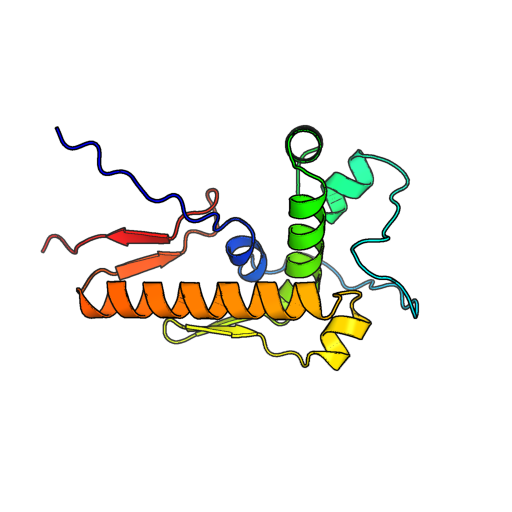2.06 93 ASP A CA 1
ATOM 732 C C . ASP A 1 93 ? -8.332 -0.946 -9.881 1.00 92.06 93 ASP A C 1
ATOM 734 O O . ASP A 1 93 ? -7.593 -0.319 -10.637 1.00 92.06 93 ASP A O 1
ATOM 738 N N . ALA A 1 94 ? -7.867 -1.530 -8.773 1.00 93.00 94 ALA A N 1
ATOM 739 C CA . ALA A 1 94 ? -6.451 -1.534 -8.409 1.00 93.00 94 ALA A CA 1
ATOM 740 C C . ALA A 1 94 ? -5.592 -2.218 -9.487 1.00 93.00 94 ALA A C 1
ATOM 742 O O . ALA A 1 94 ? -4.541 -1.697 -9.872 1.00 93.00 94 ALA A O 1
ATOM 743 N N . LYS A 1 95 ? -6.087 -3.315 -10.074 1.00 93.50 95 LYS A N 1
ATOM 744 C CA . LYS A 1 95 ? -5.442 -3.984 -11.212 1.00 93.50 95 LYS A CA 1
ATOM 745 C C . LYS A 1 95 ? -5.309 -3.075 -12.434 1.00 93.50 95 LYS A C 1
ATOM 747 O O . LYS A 1 95 ? -4.280 -3.109 -13.106 1.00 93.50 95 LYS A O 1
ATOM 752 N N . LYS A 1 96 ? -6.295 -2.209 -12.706 1.00 91.94 96 LYS A N 1
ATOM 753 C CA . LYS A 1 96 ? -6.213 -1.201 -13.786 1.00 91.94 96 LYS A CA 1
ATOM 754 C C . LYS A 1 96 ? -5.140 -0.136 -13.524 1.00 91.94 96 LYS A C 1
ATOM 756 O O . LYS A 1 96 ? -4.671 0.487 -14.471 1.00 91.94 96 LYS A O 1
ATOM 761 N N . LEU A 1 97 ? -4.735 0.060 -12.267 1.00 90.06 97 LEU A N 1
ATOM 762 C CA . LEU A 1 97 ? -3.611 0.926 -11.878 1.00 90.06 97 LEU A CA 1
ATOM 763 C C . LEU A 1 97 ? -2.250 0.210 -11.950 1.00 90.06 97 LEU A C 1
ATOM 765 O O . LEU A 1 97 ? -1.218 0.810 -11.638 1.00 90.06 97 LEU A O 1
ATOM 769 N N . GLY A 1 98 ? -2.241 -1.064 -12.352 1.00 92.00 98 GLY A N 1
ATOM 770 C CA . GLY A 1 98 ? -1.048 -1.899 -12.391 1.00 92.00 98 GLY A CA 1
ATOM 771 C C . GLY A 1 98 ? -0.698 -2.538 -11.048 1.00 92.00 98 GLY A C 1
ATOM 772 O O . GLY A 1 98 ? 0.427 -3.003 -10.885 1.00 92.00 98 GLY A O 1
ATOM 773 N N . VAL A 1 99 ? -1.607 -2.551 -10.072 1.00 93.31 99 VAL A N 1
ATOM 774 C CA . VAL A 1 99 ? -1.386 -3.257 -8.804 1.00 93.31 99 VAL A CA 1
ATOM 775 C C . VAL A 1 99 ? -1.866 -4.692 -8.958 1.00 93.31 99 VAL A C 1
ATOM 777 O O . VAL A 1 99 ? -3.061 -4.937 -9.112 1.00 93.31 99 VAL A O 1
ATOM 780 N N . ASP A 1 100 ? -0.925 -5.632 -8.945 1.00 93.00 100 ASP A N 1
ATOM 781 C CA . ASP A 1 100 ? -1.242 -7.056 -9.012 1.00 93.00 100 ASP A CA 1
ATOM 782 C C . ASP A 1 100 ? -2.061 -7.501 -7.787 1.00 93.00 100 ASP A C 1
ATOM 784 O O . ASP A 1 100 ? -2.038 -6.873 -6.727 1.00 93.00 100 ASP A O 1
ATOM 788 N N . GLU A 1 101 ? -2.822 -8.583 -7.945 1.00 93.56 101 GLU A N 1
ATOM 789 C CA . GLU A 1 101 ? -3.755 -9.067 -6.924 1.00 93.56 101 GLU A CA 1
ATOM 790 C C . GLU A 1 101 ? -3.057 -9.440 -5.608 1.00 93.56 101 GLU A C 1
ATOM 792 O O . GLU A 1 101 ? -3.550 -9.080 -4.540 1.00 93.56 101 GLU A O 1
ATOM 797 N N . ASP A 1 102 ? -1.882 -10.070 -5.688 1.00 93.25 102 ASP A N 1
ATOM 798 C CA . ASP A 1 102 ? -1.037 -10.399 -4.536 1.00 93.25 102 ASP A CA 1
ATOM 799 C C . ASP A 1 102 ? -0.594 -9.135 -3.781 1.00 93.25 102 ASP A C 1
ATOM 801 O O . ASP A 1 102 ? -0.700 -9.069 -2.556 1.00 93.25 102 ASP A O 1
ATOM 805 N N . LEU A 1 103 ? -0.172 -8.096 -4.508 1.00 92.00 103 LEU A N 1
ATOM 806 C CA . LEU A 1 103 ? 0.224 -6.811 -3.924 1.00 92.00 103 LEU A CA 1
ATOM 807 C C . LEU A 1 103 ? -0.961 -6.075 -3.285 1.00 92.00 103 LEU A C 1
ATOM 809 O O . LEU A 1 103 ? -0.816 -5.473 -2.221 1.00 92.00 103 LEU A O 1
ATOM 813 N N . TYR A 1 104 ? -2.136 -6.117 -3.914 1.00 93.75 104 TYR A N 1
ATOM 814 C CA . TYR A 1 104 ? -3.348 -5.512 -3.364 1.00 93.75 104 TYR A CA 1
ATOM 815 C C . TYR A 1 104 ? -3.768 -6.179 -2.047 1.00 93.75 104 TYR A C 1
ATOM 817 O O . TYR A 1 104 ? -4.127 -5.499 -1.078 1.00 93.75 104 TYR A O 1
ATOM 825 N N . GLU A 1 105 ? -3.721 -7.511 -1.996 1.00 94.06 105 GLU A N 1
ATOM 826 C CA . GLU A 1 105 ? -4.040 -8.279 -0.794 1.00 94.06 105 GLU A CA 1
ATOM 827 C C . GLU A 1 105 ? -3.043 -8.019 0.331 1.00 94.06 105 GLU A C 1
ATOM 829 O O . GLU A 1 105 ? -3.461 -7.799 1.470 1.00 94.06 105 GLU A O 1
ATOM 834 N N . GLU A 1 106 ? -1.751 -7.965 0.010 1.00 91.25 106 GLU A N 1
ATOM 835 C CA . GLU A 1 106 ? -0.700 -7.643 0.971 1.00 91.25 106 GLU A CA 1
ATOM 836 C C . GLU A 1 106 ? -0.911 -6.256 1.596 1.00 91.25 106 GLU A C 1
ATOM 838 O O . GLU A 1 106 ? -0.990 -6.138 2.819 1.00 91.25 106 GLU A O 1
ATOM 843 N N . ILE A 1 107 ? -1.127 -5.220 0.777 1.00 88.56 107 ILE A N 1
ATOM 844 C CA . ILE A 1 107 ? -1.390 -3.853 1.261 1.00 88.56 107 ILE A CA 1
ATOM 845 C C . ILE A 1 107 ? -2.668 -3.803 2.107 1.00 88.56 107 ILE A C 1
ATOM 847 O O . ILE A 1 107 ? -2.710 -3.168 3.162 1.00 88.56 107 ILE A O 1
ATOM 851 N N . THR A 1 108 ? -3.723 -4.501 1.684 1.00 90.81 108 THR A N 1
ATOM 852 C CA . THR A 1 108 ? -4.973 -4.573 2.454 1.00 90.81 108 THR A CA 1
ATOM 853 C C . THR A 1 108 ? -4.751 -5.234 3.816 1.00 90.81 108 THR A C 1
ATOM 855 O O . THR A 1 108 ? -5.353 -4.829 4.815 1.00 90.81 108 THR A O 1
ATOM 858 N N . GLN A 1 109 ? -3.890 -6.249 3.879 1.00 89.50 109 GLN A N 1
ATOM 859 C CA . GLN A 1 109 ? -3.555 -6.931 5.121 1.00 89.50 109 GLN A CA 1
ATOM 860 C C . GLN A 1 109 ? -2.705 -6.053 6.049 1.00 89.50 109 GLN A C 1
ATOM 862 O O . GLN A 1 109 ? -2.976 -6.012 7.250 1.00 89.50 109 GLN A O 1
ATOM 867 N N . GLU A 1 110 ? -1.753 -5.289 5.513 1.00 85.94 110 GLU A N 1
ATOM 868 C CA . GLU A 1 110 ? -0.973 -4.304 6.277 1.00 85.94 110 GLU A CA 1
ATOM 869 C C . GLU A 1 110 ? -1.861 -3.199 6.874 1.00 85.94 110 GLU A C 1
ATOM 871 O O . GLU A 1 110 ? -1.713 -2.837 8.047 1.00 85.94 110 GLU A O 1
ATOM 876 N N . ILE A 1 111 ? -2.847 -2.711 6.110 1.00 86.38 111 ILE A N 1
ATOM 877 C CA . ILE A 1 111 ? -3.859 -1.758 6.594 1.00 86.38 111 ILE A CA 1
ATOM 878 C C . ILE A 1 111 ? -4.658 -2.360 7.758 1.00 86.38 111 ILE A C 1
ATOM 880 O O . ILE A 1 111 ? -4.848 -1.706 8.787 1.00 86.38 111 ILE A O 1
ATOM 884 N N . LYS A 1 112 ? -5.114 -3.615 7.633 1.00 88.50 112 LYS A N 1
ATOM 885 C CA . LYS A 1 112 ? -5.863 -4.310 8.697 1.00 88.50 112 LYS A CA 1
ATOM 886 C C . LYS A 1 112 ? -5.038 -4.476 9.970 1.00 88.50 112 LYS A C 1
ATOM 888 O O . LYS A 1 112 ? -5.551 -4.214 11.058 1.00 88.50 112 LYS A O 1
ATOM 893 N N . GLU A 1 113 ? -3.783 -4.895 9.842 1.00 86.44 113 GLU A N 1
ATOM 894 C CA . GLU A 1 113 ? -2.891 -5.083 10.987 1.00 86.44 113 GLU A CA 1
ATOM 895 C C . GLU A 1 113 ? -2.576 -3.743 11.665 1.00 86.44 113 GLU A C 1
ATOM 897 O O . GLU A 1 113 ? -2.630 -3.638 12.890 1.00 86.44 113 GLU A O 1
ATOM 902 N N . THR A 1 114 ? -2.380 -2.677 10.888 1.00 81.31 114 THR A N 1
ATOM 903 C CA . THR A 1 114 ? -2.190 -1.338 11.455 1.00 81.31 114 THR A CA 1
ATOM 904 C C . THR A 1 114 ? -3.440 -0.853 12.192 1.00 81.31 114 THR A C 1
ATOM 906 O O . THR A 1 114 ? -3.352 -0.363 13.316 1.00 81.31 114 THR A O 1
ATOM 909 N N . ASN A 1 115 ? -4.630 -1.036 11.615 1.00 85.56 115 ASN A N 1
ATOM 910 C CA . ASN A 1 115 ? -5.890 -0.690 12.279 1.00 85.56 115 ASN A CA 1
ATOM 911 C C . ASN A 1 115 ? -6.080 -1.447 13.598 1.00 85.56 115 ASN A C 1
ATOM 913 O O . ASN A 1 115 ? -6.566 -0.880 14.581 1.00 85.56 115 ASN A O 1
ATOM 917 N N . LYS A 1 116 ? -5.673 -2.720 13.644 1.00 86.88 116 LYS A N 1
ATOM 918 C CA . LYS A 1 116 ? -5.684 -3.518 14.871 1.00 86.88 116 LYS A CA 1
ATOM 919 C C . LYS A 1 116 ? -4.762 -2.912 15.931 1.00 86.88 116 LYS A C 1
ATOM 921 O O . LYS A 1 116 ? -5.197 -2.722 17.063 1.00 86.88 116 LYS A O 1
ATOM 926 N N . GLN A 1 117 ? -3.542 -2.536 15.562 1.00 82.31 117 GLN A N 1
ATOM 927 C CA . GLN A 1 117 ? -2.588 -1.908 16.481 1.00 82.31 117 GLN A CA 1
ATOM 928 C C . GLN A 1 117 ? -3.074 -0.548 16.989 1.00 82.31 117 GLN A C 1
ATOM 930 O O . GLN A 1 117 ? -2.966 -0.259 18.180 1.00 82.31 117 GLN A O 1
ATOM 935 N N . ILE A 1 118 ? -3.690 0.263 16.123 1.00 80.31 118 ILE A N 1
ATOM 936 C CA . ILE A 1 118 ? -4.301 1.535 16.527 1.00 80.31 118 ILE A CA 1
ATOM 937 C C . ILE A 1 118 ? -5.406 1.300 17.554 1.00 80.31 118 ILE A C 1
ATOM 939 O O . ILE A 1 118 ? -5.452 1.973 18.585 1.00 80.31 118 ILE A O 1
ATOM 943 N N . LYS A 1 119 ? -6.273 0.311 17.310 1.00 84.94 119 LYS A N 1
ATOM 944 C CA . LYS A 1 119 ? -7.329 -0.074 18.251 1.00 84.94 119 LYS A CA 1
ATOM 945 C C . LYS A 1 119 ? -6.752 -0.528 19.594 1.00 84.94 119 LYS A C 1
ATOM 947 O O . LYS A 1 119 ? -7.286 -0.149 20.634 1.00 84.94 119 LYS A O 1
ATOM 952 N N . GLU A 1 120 ? -5.667 -1.299 19.585 1.00 84.50 120 GLU A N 1
ATOM 953 C CA . GLU A 1 120 ? -4.979 -1.746 20.801 1.00 84.50 120 GLU A CA 1
ATOM 954 C C . GLU A 1 120 ? -4.346 -0.586 21.585 1.00 84.50 120 GLU A C 1
ATOM 956 O O . GLU A 1 120 ? -4.491 -0.544 22.807 1.00 84.50 120 GLU A O 1
ATOM 961 N N . CYS A 1 121 ? -3.694 0.376 20.921 1.00 78.25 121 CYS A N 1
ATOM 962 C CA . CYS A 1 121 ? -3.162 1.572 21.590 1.00 78.25 121 CYS A CA 1
ATOM 963 C C . CYS A 1 121 ? -4.292 2.442 22.165 1.00 78.25 121 CYS A C 1
ATOM 965 O O . CYS A 1 121 ? -4.249 2.818 23.339 1.00 78.25 121 CYS A O 1
ATOM 967 N N . ASN A 1 122 ? -5.362 2.668 21.396 1.00 75.75 122 ASN A N 1
ATOM 968 C CA . ASN A 1 122 ? -6.525 3.426 21.859 1.00 75.75 122 ASN A CA 1
ATOM 969 C C . ASN A 1 122 ? -7.195 2.770 23.080 1.00 75.75 122 ASN A C 1
ATOM 971 O O . ASN A 1 122 ? -7.561 3.468 24.024 1.00 75.75 122 ASN A O 1
ATOM 975 N N . ALA A 1 123 ? -7.309 1.436 23.107 1.00 81.81 123 ALA A N 1
ATOM 976 C CA . ALA A 1 123 ? -7.847 0.697 24.253 1.00 81.81 123 ALA A CA 1
ATOM 977 C C . ALA A 1 123 ? -6.994 0.855 25.527 1.00 81.81 123 ALA A C 1
ATOM 979 O O . ALA A 1 123 ? -7.520 0.774 26.634 1.00 81.81 123 ALA A O 1
ATOM 980 N N . LYS A 1 124 ? -5.689 1.117 25.381 1.00 82.94 124 LYS A N 1
ATOM 981 C CA . LYS A 1 124 ? -4.758 1.400 26.486 1.00 82.9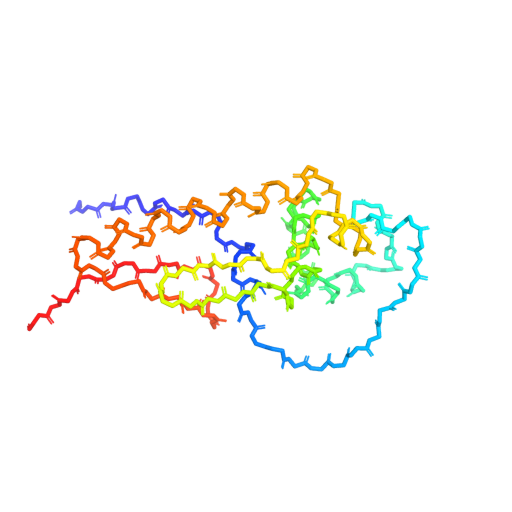4 124 LYS A CA 1
ATOM 982 C C . LYS A 1 124 ? -4.744 2.878 26.905 1.00 82.94 124 LYS A C 1
ATOM 984 O O . LYS A 1 124 ? -3.983 3.245 27.797 1.00 82.94 124 LYS A O 1
ATOM 989 N N . GLY A 1 125 ? -5.558 3.731 26.274 1.00 74.00 125 GLY A N 1
ATOM 990 C CA . GLY A 1 125 ? -5.543 5.181 26.490 1.00 74.00 125 GLY A CA 1
ATOM 991 C C . GLY A 1 125 ? -4.301 5.875 25.917 1.00 74.00 125 GLY A C 1
ATOM 992 O O . GLY A 1 125 ? -4.020 7.025 26.260 1.00 74.00 125 GLY A O 1
ATOM 993 N N . GLU A 1 126 ? -3.546 5.189 25.057 1.00 73.06 126 GLU A N 1
ATOM 994 C CA . GLU A 1 126 ? -2.372 5.729 24.378 1.00 73.06 126 GLU A CA 1
ATOM 995 C C . GLU A 1 126 ? -2.823 6.376 23.070 1.00 73.06 126 GLU A C 1
ATOM 997 O O . GLU A 1 126 ? -3.468 5.743 22.233 1.00 73.06 126 GLU A O 1
ATOM 1002 N N . LYS A 1 127 ? -2.504 7.661 22.886 1.00 60.84 127 LYS A N 1
ATOM 1003 C CA . LYS A 1 127 ? -2.873 8.360 21.654 1.00 60.84 127 LYS A CA 1
ATOM 1004 C C . LYS A 1 127 ? -1.898 7.954 20.556 1.00 60.84 127 LYS A C 1
ATOM 1006 O O . LYS A 1 127 ? -0.694 8.162 20.696 1.00 60.84 127 LYS A O 1
ATOM 1011 N N . VAL A 1 128 ? -2.433 7.429 19.459 1.00 61.81 128 VAL A N 1
ATOM 1012 C CA . VAL A 1 128 ? -1.676 7.190 18.228 1.00 61.81 128 VAL A CA 1
ATOM 1013 C C . VAL A 1 128 ? -1.391 8.532 17.560 1.00 61.81 128 VAL A C 1
ATOM 1015 O O . VAL A 1 128 ? -2.313 9.254 17.172 1.00 61.81 128 VAL A O 1
ATOM 1018 N N . ILE A 1 129 ? -0.109 8.872 17.445 1.00 59.12 129 ILE A N 1
ATOM 1019 C CA . ILE A 1 129 ? 0.365 9.970 16.602 1.00 59.12 129 ILE A CA 1
ATOM 1020 C C . ILE A 1 129 ? 0.859 9.349 15.297 1.00 59.12 129 ILE A C 1
ATOM 1022 O O . ILE A 1 129 ? 1.758 8.510 15.321 1.00 59.12 129 ILE A O 1
ATOM 1026 N N . ILE A 1 130 ? 0.245 9.748 14.184 1.00 58.47 130 ILE A N 1
ATOM 1027 C CA . ILE A 1 130 ? 0.706 9.431 12.832 1.00 58.47 130 ILE A CA 1
ATOM 1028 C C . ILE A 1 130 ? 1.502 10.648 12.371 1.00 58.47 130 ILE A C 1
ATOM 1030 O O . ILE A 1 130 ? 0.910 11.689 12.082 1.00 58.47 130 ILE A O 1
ATOM 1034 N N . ASP A 1 131 ? 2.826 10.539 12.375 1.00 51.66 131 ASP A N 1
ATOM 1035 C CA . ASP A 1 131 ? 3.700 11.574 11.828 1.00 51.66 131 ASP A CA 1
ATOM 1036 C C . ASP A 1 131 ? 3.885 11.331 10.325 1.00 51.66 131 ASP A C 1
ATOM 1038 O O . ASP A 1 131 ? 4.269 10.240 9.905 1.00 51.66 131 ASP A O 1
ATOM 1042 N N . THR A 1 132 ? 3.539 12.324 9.506 1.00 46.94 132 THR A N 1
ATOM 1043 C CA . THR A 1 132 ? 3.695 12.278 8.042 1.00 46.94 132 THR A CA 1
ATOM 1044 C C . THR A 1 132 ? 4.916 13.062 7.557 1.00 46.94 132 THR A C 1
ATOM 1046 O O . THR A 1 132 ? 5.112 13.186 6.350 1.00 46.94 132 THR A O 1
ATOM 1049 N N . THR A 1 133 ? 5.682 13.665 8.470 1.00 37.44 133 THR A N 1
ATOM 1050 C CA . THR A 1 133 ? 6.775 14.604 8.171 1.00 37.44 133 THR A CA 1
ATOM 1051 C C . THR A 1 133 ? 8.161 14.063 8.495 1.00 37.44 133 THR A C 1
ATOM 1053 O O . THR A 1 133 ? 9.133 14.497 7.880 1.00 37.44 133 THR A O 1
ATOM 1056 N N . GLU A 1 134 ? 8.255 13.067 9.368 1.00 34.00 134 GLU A N 1
ATOM 1057 C CA . GLU A 1 134 ? 9.485 12.333 9.645 1.00 34.00 134 GLU A CA 1
ATOM 1058 C C . GLU A 1 134 ? 9.226 10.840 9.451 1.00 34.00 134 GLU A C 1
ATOM 1060 O O . GLU A 1 134 ? 8.171 10.324 9.807 1.00 34.00 134 GLU A O 1
ATOM 1065 N N . VAL A 1 135 ? 10.182 10.166 8.825 1.00 38.12 135 VAL A N 1
ATOM 1066 C CA . VAL A 1 135 ? 10.156 8.750 8.450 1.00 38.12 135 VAL A CA 1
ATOM 1067 C C . VAL A 1 135 ? 9.440 7.861 9.491 1.00 38.12 135 VAL A C 1
ATOM 1069 O O . VAL A 1 135 ? 9.881 7.703 10.630 1.00 38.12 135 VAL A O 1
ATOM 1072 N N . ASP A 1 136 ? 8.340 7.257 9.038 1.00 41.06 136 ASP A N 1
ATOM 1073 C CA . ASP A 1 136 ? 7.812 5.947 9.429 1.00 41.06 136 ASP A CA 1
ATOM 1074 C C . ASP A 1 136 ? 7.685 5.616 10.923 1.00 41.06 136 ASP A C 1
ATOM 1076 O O . ASP A 1 136 ? 8.225 4.599 11.353 1.00 41.06 136 ASP A O 1
ATOM 1080 N N . ASN A 1 137 ? 6.919 6.366 11.728 1.00 38.12 137 ASN A N 1
ATOM 1081 C CA . ASN A 1 137 ? 6.589 5.887 13.080 1.00 38.12 137 ASN A CA 1
ATOM 1082 C C . ASN A 1 137 ? 5.172 6.244 13.563 1.00 38.12 137 ASN A C 1
ATOM 1084 O O . ASN A 1 137 ? 4.831 7.408 13.761 1.00 38.12 137 ASN A O 1
ATOM 1088 N N . ILE A 1 138 ? 4.373 5.211 13.871 1.00 44.56 138 ILE A N 1
ATOM 1089 C CA . ILE A 1 138 ? 3.233 5.337 14.789 1.00 44.56 138 ILE A CA 1
ATOM 1090 C C . ILE A 1 138 ? 3.802 5.333 16.205 1.00 44.56 138 ILE A C 1
ATOM 1092 O O . ILE A 1 138 ? 4.287 4.309 16.685 1.00 44.56 138 ILE A O 1
ATOM 1096 N N . ASN A 1 139 ? 3.750 6.476 16.885 1.00 47.28 139 ASN A N 1
ATOM 1097 C CA . ASN A 1 139 ? 4.203 6.568 18.269 1.00 47.28 139 ASN A CA 1
ATOM 1098 C C . ASN A 1 139 ? 2.994 6.525 19.211 1.00 47.28 139 ASN A C 1
ATOM 1100 O O . ASN A 1 139 ? 2.197 7.467 19.247 1.00 47.28 139 ASN A O 1
ATOM 1104 N N . CYS A 1 140 ? 2.852 5.433 19.966 1.00 47.81 140 CYS A N 1
ATOM 1105 C CA . CYS A 1 140 ? 1.883 5.342 21.056 1.00 47.81 140 CYS A CA 1
ATOM 1106 C C . CYS A 1 140 ? 2.492 6.029 22.289 1.00 47.81 140 CYS A C 1
ATOM 1108 O O . CYS A 1 140 ? 3.393 5.497 22.936 1.00 47.81 140 CYS A O 1
ATOM 1110 N N . LYS A 1 141 ? 2.031 7.249 22.599 1.00 49.19 141 LYS A N 1
ATOM 1111 C CA . LYS A 1 141 ? 2.473 7.995 23.790 1.00 49.19 141 LYS A CA 1
ATOM 1112 C C . LYS A 1 141 ? 1.406 7.936 24.881 1.00 49.19 141 LYS A C 1
ATOM 1114 O O . LYS A 1 141 ? 0.232 8.228 24.632 1.00 49.19 141 LYS A O 1
ATOM 1119 N N . LYS A 1 142 ? 1.824 7.618 26.111 1.00 39.56 142 LYS A N 1
ATOM 1120 C CA . LYS A 1 142 ? 0.991 7.787 27.308 1.00 39.56 142 LYS A CA 1
ATOM 1121 C C . LYS A 1 142 ? 0.801 9.271 27.596 1.00 39.56 142 LYS A C 1
ATOM 1123 O O . LYS A 1 142 ? 1.750 10.052 27.546 1.00 39.56 142 LYS A O 1
ATOM 1128 N N . LYS A 1 143 ? -0.431 9.652 27.923 1.00 40.69 143 LYS A N 1
ATOM 1129 C CA . LYS A 1 143 ? -0.732 10.980 28.455 1.00 40.69 143 LYS A CA 1
ATOM 1130 C C . LYS A 1 143 ? -0.105 11.078 29.849 1.00 40.69 143 LYS A C 1
ATOM 1132 O O . LYS A 1 143 ? -0.550 10.385 30.759 1.00 40.69 143 LYS A O 1
ATOM 1137 N N . HIS A 1 144 ? 0.916 11.912 30.013 1.00 39.00 144 HIS A N 1
ATOM 1138 C CA . HIS A 1 144 ? 1.233 12.439 31.336 1.00 39.00 144 HIS A CA 1
ATOM 1139 C C . HIS A 1 144 ? 0.230 13.564 31.597 1.00 39.00 144 HIS A C 1
ATOM 1141 O O . HIS A 1 144 ? 0.147 14.506 30.806 1.00 39.00 144 HIS A O 1
ATOM 1147 N N . GLY A 1 145 ? -0.629 13.345 32.595 1.00 36.88 145 GLY A N 1
ATOM 1148 C CA . GLY A 1 145 ? -1.551 14.354 33.114 1.00 36.88 145 GLY A CA 1
ATOM 1149 C C . GLY A 1 145 ? -0.818 15.442 33.876 1.00 36.88 145 GLY A C 1
ATOM 1150 O O . GLY A 1 145 ? 0.309 15.162 34.346 1.00 36.88 145 GLY A O 1
#

Foldseek 3Di:
DDPPPPPQPVQQLVLLLEPDDDDDDDDDQDDQQALLPDDDPDLCRLCVLLVHDSVVSVVDDSVRSSLSNLSNLQSVQWDDDPLAIDGRDDLVVSVSSNYDNVSVVVVVVVRVVSSVVSVVLVVVVFHFDDDSPDPRDRDRDDDDD

Secondary structure (DSSP, 8-state):
-----------TTHHHHHS---S-------TT--GGG---SSHHHHHHHTT--HHHHHHS-HHHHHHHHHHHHHGGGEEEETTEEEE-S-HHHHHHTT--HHHHHHHHHHHHHHHHHHHHHHHTTPEEEE-SSSSS-EEEE----